Protein AF-A0A0G4M2R2-F1 (afdb_monomer)

Nearest PDB structures (foldseek):
  5xns-assembly1_A  TM=4.629E-01  e=1.651E+00  Pyrococcus furiosus DSM 3638
  5fwk-assembly1_E  TM=5.818E-01  e=8.790E+00  Homo sapiens
  5fwl-assembly1_E  TM=5.409E-01  e=7.729E+00  Homo sapiens
  5l8b-assembly4_a  TM=4.682E-01  e=9.997E+00  Rhodospirillum rubrum

Mean predicted aligned error: 16.85 Å

Radius of gyration: 28.21 Å; Cα contacts (8 Å, |Δi|>4): 26; chains: 1; bounding box: 44×43×87 Å

Secondary structure (DSSP, 8-state):
-HHHHHHHHHHHHHHHHHHHHHHHH-GGGHHHHHHHHHHHHHHHHHHHHHHHH-GGG---TTSGGGSSSTT------------------------PPP------

Sequence (104 aa):
MSKHLLASARKIRVRLQPAIARAKNNASDEENYRKLMFLDTTLANIIKRFEDEFPDTRVDESTEQTVADAASAKSDQLGTSLSSELDPEQIAIPSDPEDDLDLQ

Foldseek 3Di:
DVLVVLVVLVVVLVVLVVVLVVLVVDPVSVVVNVVSVVSNVVSVVVNVVVCVVPVVSDDDPVPVPPPVPVVPDDDDDDDDDPDDDDDDDDDDDPPDDDDDDDDD

pLDDT: mean 75.42, std 20.71, range [45.47, 98.25]

Organism: Verticillium longisporum (NCBI:txid100787)

Structure (mmCIF, N/CA/C/O backbone):
data_AF-A0A0G4M2R2-F1
#
_entry.id   AF-A0A0G4M2R2-F1
#
loop_
_atom_site.group_PDB
_atom_site.id
_atom_site.type_symbol
_atom_site.label_atom_id
_atom_site.label_alt_id
_atom_site.label_comp_id
_atom_site.label_asym_id
_atom_site.label_entity_id
_atom_site.label_seq_id
_atom_site.pdbx_PDB_ins_code
_atom_site.Cartn_x
_atom_site.Cartn_y
_atom_site.Cartn_z
_atom_site.occupancy
_atom_site.B_iso_or_equiv
_atom_site.auth_seq_id
_atom_site.auth_comp_id
_atom_site.auth_asym_id
_atom_site.auth_atom_id
_atom_site.pdbx_PDB_model_num
ATOM 1 N N . MET A 1 1 ? -15.720 6.115 11.458 1.00 57.56 1 MET A N 1
ATOM 2 C CA . MET A 1 1 ? -15.040 6.568 10.219 1.00 57.56 1 MET A CA 1
ATOM 3 C C . MET A 1 1 ? -13.640 5.977 10.046 1.00 57.56 1 MET A C 1
ATOM 5 O O . MET A 1 1 ? -13.324 5.556 8.943 1.00 57.56 1 MET A O 1
ATOM 9 N N . SER A 1 2 ? -12.826 5.869 11.100 1.00 68.06 2 SER A N 1
ATOM 10 C CA . SER A 1 2 ? -11.424 5.418 11.017 1.00 68.06 2 SER A CA 1
ATOM 11 C C . SER A 1 2 ? -11.203 3.988 10.479 1.00 68.06 2 SER A C 1
ATOM 13 O O . SER A 1 2 ? -10.280 3.770 9.700 1.00 68.06 2 SER A O 1
ATOM 15 N N . LYS A 1 3 ? -12.088 3.026 10.785 1.00 75.38 3 LYS A N 1
ATOM 16 C CA . LYS A 1 3 ? -12.003 1.641 10.265 1.00 75.38 3 LYS A CA 1
ATOM 17 C C . LYS A 1 3 ? -12.026 1.562 8.730 1.00 75.38 3 LYS A C 1
ATOM 19 O O . LYS A 1 3 ? -11.303 0.761 8.144 1.00 75.38 3 LYS A O 1
ATOM 24 N N . HIS A 1 4 ? -12.811 2.421 8.072 1.00 84.62 4 HIS A N 1
ATOM 25 C CA . HIS A 1 4 ? -12.858 2.487 6.607 1.00 84.62 4 HIS A CA 1
ATOM 26 C C . HIS A 1 4 ? -11.550 3.021 6.019 1.00 84.62 4 HIS A C 1
ATOM 28 O O . HIS A 1 4 ? -11.147 2.584 4.944 1.00 84.62 4 HIS A O 1
ATOM 34 N N . LEU A 1 5 ? -10.867 3.927 6.7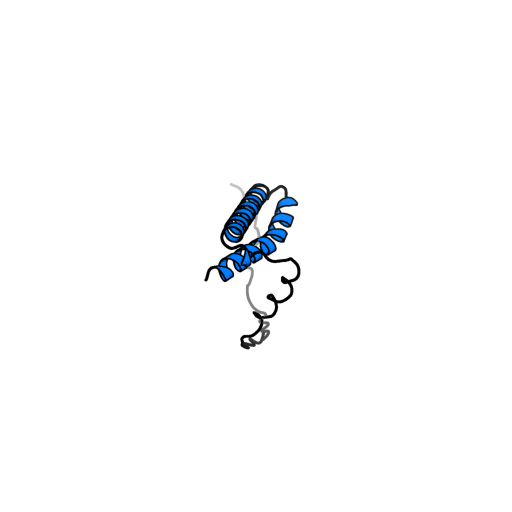27 1.00 89.25 5 LEU A N 1
ATOM 35 C CA . LEU A 1 5 ? -9.576 4.463 6.304 1.00 89.25 5 LEU A CA 1
ATOM 36 C C . LEU A 1 5 ? -8.488 3.386 6.364 1.00 89.25 5 LEU A C 1
ATOM 38 O O . LEU A 1 5 ? -7.764 3.207 5.388 1.00 89.25 5 LEU A O 1
ATOM 42 N N . LEU A 1 6 ? -8.432 2.615 7.456 1.00 92.50 6 LEU A N 1
ATOM 43 C CA . LEU A 1 6 ? -7.491 1.501 7.603 1.00 92.50 6 LEU A CA 1
ATOM 44 C C . LEU A 1 6 ? -7.727 0.413 6.542 1.00 92.50 6 LEU A C 1
ATOM 46 O O . LEU A 1 6 ? -6.790 -0.017 5.869 1.00 92.50 6 LEU A O 1
ATOM 50 N N . ALA A 1 7 ? -8.989 0.029 6.323 1.00 90.44 7 ALA A N 1
ATOM 51 C CA . ALA A 1 7 ? -9.358 -0.916 5.270 1.00 90.44 7 ALA A CA 1
ATOM 52 C C . ALA A 1 7 ? -8.993 -0.393 3.867 1.00 90.44 7 ALA A C 1
ATOM 54 O O . ALA A 1 7 ? -8.459 -1.133 3.040 1.00 90.44 7 ALA A O 1
ATOM 55 N N . SER A 1 8 ? -9.220 0.897 3.606 1.00 93.12 8 SER A N 1
ATOM 56 C CA . SER A 1 8 ? -8.845 1.529 2.337 1.00 93.12 8 SER A CA 1
ATOM 57 C C . SER A 1 8 ? -7.329 1.550 2.139 1.00 93.12 8 SER A C 1
ATOM 59 O O . SER A 1 8 ? -6.866 1.225 1.050 1.00 93.12 8 SER A O 1
ATOM 61 N N . ALA A 1 9 ? -6.547 1.859 3.179 1.00 94.50 9 ALA A N 1
ATOM 62 C CA . ALA A 1 9 ? -5.086 1.845 3.121 1.00 94.50 9 ALA A CA 1
ATOM 63 C C . ALA A 1 9 ? -4.545 0.447 2.784 1.00 94.50 9 ALA A C 1
ATOM 65 O O . ALA A 1 9 ? -3.725 0.309 1.873 1.00 94.50 9 ALA A O 1
ATOM 66 N N . ARG A 1 10 ? -5.064 -0.602 3.440 1.00 94.81 10 ARG A N 1
ATOM 67 C CA . ARG A 1 10 ? -4.728 -2.002 3.121 1.00 94.81 10 ARG A CA 1
ATOM 68 C C . ARG A 1 10 ? -5.084 -2.347 1.673 1.00 94.81 10 ARG A C 1
ATOM 70 O O . ARG A 1 10 ? -4.240 -2.850 0.934 1.00 94.81 10 ARG A O 1
ATOM 77 N N . LYS A 1 11 ? -6.286 -1.974 1.221 1.00 95.19 11 LYS A N 1
ATOM 78 C CA . LYS A 1 11 ? -6.726 -2.183 -0.169 1.00 95.19 11 LYS A CA 1
ATOM 79 C C . LYS A 1 11 ? -5.823 -1.477 -1.182 1.00 95.19 11 LYS A C 1
ATOM 81 O O . LYS A 1 11 ? -5.533 -2.045 -2.234 1.00 95.19 11 LYS A O 1
ATOM 86 N N . ILE A 1 12 ? -5.365 -0.258 -0.890 1.00 96.75 12 ILE A N 1
ATOM 87 C CA . ILE A 1 12 ? -4.426 0.461 -1.761 1.00 96.75 12 ILE A CA 1
ATOM 88 C C . ILE A 1 12 ? -3.106 -0.311 -1.864 1.00 96.75 12 ILE A C 1
ATOM 90 O O . ILE A 1 12 ? -2.643 -0.509 -2.983 1.00 96.75 12 ILE A O 1
ATOM 94 N N . ARG A 1 13 ? -2.544 -0.817 -0.754 1.00 96.50 13 ARG A N 1
ATOM 95 C CA . ARG A 1 13 ? -1.307 -1.625 -0.783 1.00 96.50 13 ARG A CA 1
ATOM 96 C C . ARG A 1 13 ? -1.441 -2.868 -1.660 1.00 96.50 13 ARG A C 1
ATOM 98 O O . ARG A 1 13 ? -0.582 -3.104 -2.505 1.00 96.50 13 ARG A O 1
ATOM 105 N N . VAL A 1 14 ? -2.548 -3.606 -1.535 1.00 96.06 14 VAL A N 1
ATOM 106 C CA . VAL A 1 14 ? -2.836 -4.773 -2.393 1.00 96.06 14 VAL A CA 1
ATOM 107 C C . VAL A 1 14 ? -2.872 -4.370 -3.870 1.00 96.06 14 VAL A C 1
ATOM 109 O O . VAL A 1 14 ? -2.262 -5.023 -4.714 1.00 96.06 14 VAL A O 1
ATOM 112 N N . ARG A 1 15 ? -3.526 -3.249 -4.196 1.00 96.56 15 ARG A N 1
ATOM 113 C CA . ARG A 1 15 ? -3.581 -2.727 -5.573 1.00 96.56 15 ARG A CA 1
ATOM 114 C C . ARG A 1 15 ? -2.242 -2.193 -6.081 1.00 96.56 15 ARG A C 1
ATOM 116 O O . ARG A 1 15 ? -2.057 -2.107 -7.294 1.00 96.56 15 ARG A O 1
ATOM 123 N N . LEU A 1 16 ? -1.325 -1.839 -5.185 1.00 97.12 16 LEU A N 1
ATOM 124 C CA . LEU A 1 16 ? -0.011 -1.311 -5.527 1.00 97.12 16 LEU A CA 1
ATOM 125 C C . LEU A 1 16 ? 0.934 -2.412 -6.021 1.00 97.12 16 LEU A C 1
ATOM 127 O O . LEU A 1 16 ? 1.714 -2.171 -6.940 1.00 97.12 16 LEU A O 1
ATOM 131 N N . GLN A 1 17 ? 0.816 -3.628 -5.479 1.00 96.50 17 GLN A N 1
ATOM 132 C CA . GLN A 1 17 ? 1.663 -4.778 -5.821 1.00 96.50 17 GLN A CA 1
ATOM 133 C C . GLN A 1 17 ? 1.797 -5.046 -7.333 1.00 96.50 17 GLN A C 1
ATOM 135 O O . GLN A 1 17 ? 2.928 -5.111 -7.817 1.00 96.50 17 GLN A O 1
ATOM 140 N N . PRO A 1 18 ? 0.714 -5.137 -8.135 1.00 96.44 18 PRO A N 1
ATOM 141 C CA . PRO A 1 18 ? 0.857 -5.354 -9.574 1.00 96.44 18 PRO A CA 1
ATOM 142 C C . PRO A 1 18 ? 1.509 -4.167 -10.298 1.00 96.44 18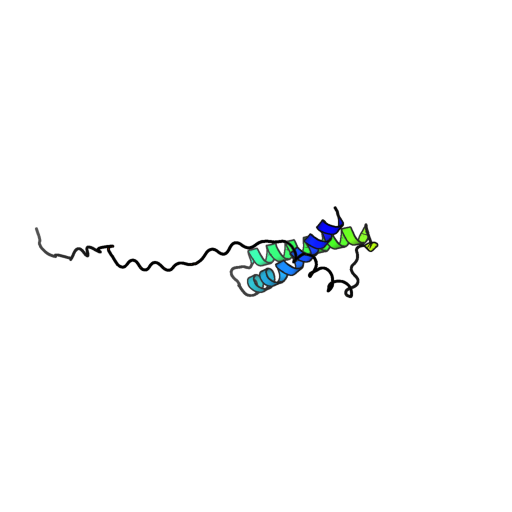 PRO A C 1
ATOM 144 O O . PRO A 1 18 ? 2.207 -4.370 -11.289 1.00 96.44 18 PRO A O 1
ATOM 147 N N . ALA A 1 19 ? 1.313 -2.930 -9.828 1.00 96.38 19 ALA A N 1
ATOM 148 C CA . ALA A 1 19 ? 1.969 -1.761 -10.413 1.00 96.38 19 ALA A CA 1
ATOM 149 C C . ALA A 1 19 ? 3.476 -1.758 -10.120 1.00 96.38 19 ALA A C 1
ATOM 151 O O . ALA A 1 19 ? 4.273 -1.524 -11.025 1.00 96.38 19 ALA A O 1
ATOM 152 N N . ILE A 1 20 ? 3.856 -2.095 -8.885 1.00 96.50 20 ILE A N 1
ATOM 153 C CA . ILE A 1 20 ? 5.249 -2.266 -8.460 1.00 96.50 20 ILE A CA 1
ATOM 154 C C . ILE A 1 20 ? 5.920 -3.368 -9.281 1.00 96.50 20 ILE A C 1
ATOM 156 O O . ILE A 1 20 ? 7.015 -3.160 -9.794 1.00 96.50 20 ILE A O 1
ATOM 160 N N . ALA A 1 21 ? 5.266 -4.522 -9.437 1.00 96.38 21 ALA A N 1
ATOM 161 C CA . ALA A 1 21 ? 5.806 -5.646 -10.196 1.00 96.38 21 ALA A CA 1
ATOM 162 C C . ALA A 1 21 ? 6.076 -5.277 -11.663 1.00 96.38 21 ALA A C 1
ATOM 164 O O . ALA A 1 21 ? 7.139 -5.604 -12.184 1.00 96.38 21 ALA A O 1
ATOM 165 N N . ARG A 1 22 ? 5.153 -4.546 -12.306 1.00 96.06 22 ARG A N 1
ATOM 166 C CA . ARG A 1 22 ? 5.349 -4.037 -13.672 1.00 96.06 22 ARG A CA 1
ATOM 167 C C . ARG A 1 22 ? 6.520 -3.057 -13.750 1.00 96.06 22 ARG A C 1
ATOM 169 O O . ARG A 1 22 ? 7.421 -3.271 -14.550 1.00 96.06 22 ARG A O 1
ATOM 176 N N . ALA A 1 23 ? 6.548 -2.044 -12.882 1.00 95.50 23 ALA A N 1
ATOM 177 C CA . ALA A 1 23 ? 7.604 -1.030 -12.891 1.00 95.50 23 ALA A CA 1
ATOM 178 C C . ALA A 1 23 ? 8.992 -1.616 -12.574 1.00 95.50 23 ALA A C 1
ATOM 180 O O . ALA A 1 23 ? 9.987 -1.178 -13.135 1.00 95.50 23 ALA A O 1
ATOM 181 N N . LYS A 1 24 ? 9.069 -2.651 -11.727 1.00 94.44 24 LYS A N 1
ATOM 182 C CA . LYS A 1 24 ? 10.325 -3.349 -11.408 1.00 94.44 24 LYS A CA 1
ATOM 183 C C . LYS A 1 24 ? 10.938 -4.051 -12.624 1.00 94.44 24 LYS A C 1
ATOM 185 O O . LYS A 1 24 ? 12.156 -4.145 -12.726 1.00 94.44 24 LYS A O 1
ATOM 190 N N . ASN A 1 25 ? 10.101 -4.569 -13.520 1.00 94.19 25 ASN A N 1
ATOM 191 C CA . ASN A 1 25 ? 10.542 -5.310 -14.700 1.00 94.19 25 ASN A CA 1
ATOM 192 C C . ASN A 1 25 ? 10.858 -4.404 -15.904 1.00 94.19 25 ASN A C 1
ATOM 194 O O . ASN A 1 25 ? 11.420 -4.887 -16.884 1.00 94.19 25 ASN A O 1
ATOM 198 N N . ASN A 1 26 ? 10.537 -3.111 -15.828 1.00 92.19 26 ASN A N 1
ATOM 199 C CA . ASN A 1 26 ? 10.775 -2.136 -16.887 1.00 92.19 26 ASN A CA 1
ATOM 200 C C . ASN A 1 26 ? 11.875 -1.154 -16.460 1.00 92.19 26 ASN A C 1
ATOM 202 O O . ASN A 1 26 ? 11.646 -0.292 -15.617 1.00 92.19 26 ASN A O 1
ATOM 206 N N . ALA A 1 27 ? 13.055 -1.212 -17.087 1.00 84.50 27 ALA A N 1
ATOM 207 C CA . ALA A 1 27 ? 14.163 -0.308 -16.746 1.00 84.50 27 ALA A CA 1
ATOM 208 C C . ALA A 1 27 ? 13.829 1.184 -16.970 1.00 84.50 27 ALA A C 1
ATOM 210 O O . ALA A 1 27 ? 14.371 2.048 -16.289 1.00 84.50 27 ALA A O 1
ATOM 211 N N . SER A 1 28 ? 12.902 1.490 -17.886 1.00 91.69 28 SER A N 1
ATOM 212 C CA . SER A 1 28 ? 12.442 2.861 -18.146 1.00 91.69 28 SER A CA 1
ATOM 213 C C . SER A 1 28 ? 11.502 3.418 -17.067 1.00 91.69 28 SER A C 1
ATOM 215 O O . SER A 1 28 ? 11.290 4.627 -17.026 1.00 91.69 28 SER A O 1
ATOM 217 N N . ASP A 1 29 ? 10.946 2.569 -16.198 1.00 93.69 29 ASP A N 1
ATOM 218 C CA . ASP A 1 29 ? 9.969 2.957 -15.171 1.00 93.69 29 ASP A CA 1
ATOM 219 C C . ASP A 1 29 ? 10.610 3.110 -13.781 1.00 93.69 29 ASP A C 1
ATOM 221 O O . ASP A 1 29 ? 9.913 3.099 -12.764 1.00 93.69 29 ASP A O 1
ATOM 225 N N . GLU A 1 30 ? 11.935 3.257 -13.700 1.00 94.88 30 GLU A N 1
ATOM 226 C CA . GLU A 1 30 ? 12.663 3.255 -12.427 1.00 94.88 30 GLU A CA 1
ATOM 227 C C . GLU A 1 30 ? 12.186 4.360 -11.466 1.00 94.88 30 GLU A C 1
ATOM 229 O O . GLU A 1 30 ? 11.989 4.123 -10.272 1.00 94.88 30 GLU A O 1
ATOM 234 N N . GLU A 1 31 ? 11.931 5.568 -11.976 1.00 96.19 31 GLU A N 1
ATOM 235 C CA . GLU A 1 31 ? 11.399 6.668 -11.164 1.00 96.19 31 GLU A CA 1
ATOM 236 C C . GLU A 1 31 ? 10.009 6.329 -10.606 1.00 96.19 31 GLU A C 1
ATOM 238 O O . GLU A 1 31 ? 9.711 6.581 -9.434 1.00 96.19 31 GLU A O 1
ATOM 243 N N . ASN A 1 32 ? 9.161 5.711 -11.430 1.00 96.31 32 ASN A N 1
ATOM 244 C CA . ASN A 1 32 ? 7.834 5.275 -11.021 1.00 96.31 32 ASN A CA 1
ATOM 245 C C . ASN A 1 32 ? 7.923 4.156 -9.973 1.00 96.31 32 ASN A C 1
ATOM 247 O O . ASN A 1 32 ? 7.221 4.199 -8.964 1.00 96.31 32 ASN A O 1
ATOM 251 N N . TYR A 1 33 ? 8.843 3.205 -10.145 1.00 97.50 33 TYR A N 1
ATOM 252 C CA . TYR A 1 33 ? 9.125 2.171 -9.153 1.00 97.50 33 TYR A CA 1
ATOM 253 C C . TYR A 1 33 ? 9.519 2.777 -7.798 1.00 97.50 33 TYR A C 1
ATOM 255 O O . TYR A 1 33 ? 8.944 2.404 -6.773 1.00 97.50 33 TYR A O 1
ATOM 263 N N . ARG A 1 34 ? 10.420 3.772 -7.779 1.00 97.62 34 ARG A N 1
ATOM 264 C CA . ARG A 1 34 ? 10.804 4.477 -6.542 1.00 97.62 34 ARG A CA 1
ATOM 265 C C . ARG A 1 34 ? 9.608 5.170 -5.878 1.00 97.62 34 ARG A C 1
ATOM 267 O O . ARG A 1 34 ? 9.440 5.048 -4.666 1.00 97.62 34 ARG A O 1
ATOM 274 N N . LYS A 1 35 ? 8.747 5.849 -6.650 1.00 97.94 35 LYS A N 1
ATOM 275 C CA . LYS A 1 35 ? 7.520 6.494 -6.134 1.00 97.94 35 LYS A CA 1
ATOM 276 C C . LYS A 1 35 ? 6.541 5.478 -5.538 1.00 97.94 35 LYS A C 1
ATOM 278 O O . LYS A 1 35 ? 5.998 5.707 -4.458 1.00 97.94 35 LYS A O 1
ATOM 283 N N . LEU A 1 36 ? 6.337 4.346 -6.210 1.00 97.88 36 LEU A N 1
ATOM 284 C CA . LEU A 1 36 ? 5.457 3.277 -5.737 1.00 97.88 36 LEU A CA 1
ATOM 285 C C . LEU A 1 36 ? 5.999 2.616 -4.461 1.00 97.88 36 LEU A C 1
ATOM 287 O O . LEU A 1 36 ? 5.236 2.370 -3.532 1.00 97.88 36 LEU A O 1
ATOM 291 N N . MET A 1 37 ? 7.311 2.383 -4.374 1.00 97.94 37 MET A N 1
ATOM 292 C CA . MET A 1 37 ? 7.951 1.860 -3.160 1.00 97.94 37 MET A CA 1
ATOM 293 C C . MET A 1 37 ? 7.862 2.828 -1.983 1.00 97.94 37 MET A C 1
ATOM 295 O O . MET A 1 37 ? 7.581 2.412 -0.855 1.00 97.94 37 MET A O 1
ATOM 299 N N . PHE A 1 38 ? 8.049 4.122 -2.246 1.00 98.12 38 PHE A N 1
ATOM 300 C CA . PHE A 1 38 ? 7.844 5.157 -1.241 1.00 9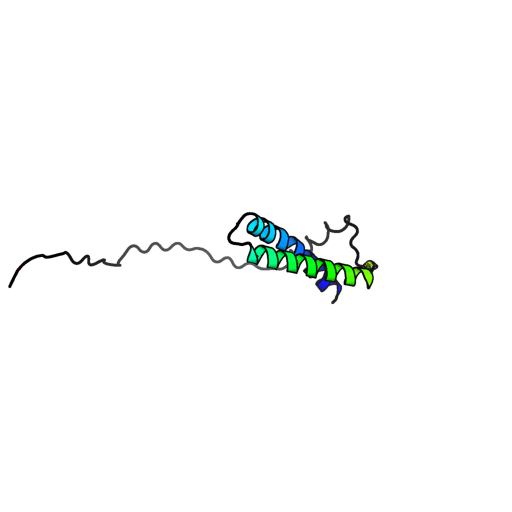8.12 38 PHE A CA 1
ATOM 301 C C . PHE A 1 38 ? 6.409 5.117 -0.706 1.00 98.12 38 PHE A C 1
ATOM 303 O O . PHE A 1 38 ? 6.215 5.047 0.506 1.00 98.12 38 PHE A O 1
ATOM 310 N N . LEU A 1 39 ? 5.411 5.059 -1.595 1.00 98.25 39 LEU A N 1
ATOM 311 C CA . LEU A 1 39 ? 4.007 4.981 -1.200 1.00 98.25 39 LEU A CA 1
ATOM 312 C C . LEU A 1 39 ? 3.686 3.714 -0.391 1.00 98.25 39 LEU A C 1
ATOM 314 O O . LEU A 1 39 ? 2.994 3.820 0.621 1.00 98.25 39 LEU A O 1
ATOM 318 N N . ASP A 1 40 ? 4.193 2.536 -0.783 1.00 97.69 40 ASP A N 1
ATOM 319 C CA . ASP A 1 40 ? 3.976 1.303 -0.004 1.00 97.69 40 ASP A CA 1
ATOM 320 C C . ASP A 1 40 ? 4.533 1.438 1.417 1.00 97.69 40 ASP A C 1
ATOM 322 O O . ASP A 1 40 ? 3.854 1.118 2.394 1.00 97.69 40 ASP A O 1
ATOM 326 N N . THR A 1 41 ? 5.738 1.998 1.530 1.00 98.00 41 THR A N 1
ATOM 327 C CA . THR A 1 41 ? 6.402 2.246 2.813 1.00 98.00 41 THR A CA 1
ATOM 328 C C . THR A 1 41 ? 5.611 3.243 3.661 1.00 98.00 41 THR A C 1
ATOM 330 O O . THR A 1 41 ? 5.413 3.031 4.860 1.00 98.00 41 THR A O 1
ATOM 333 N N . THR A 1 42 ? 5.109 4.327 3.061 1.00 97.81 42 THR A N 1
ATOM 334 C CA . THR A 1 42 ? 4.257 5.302 3.755 1.00 97.81 42 THR A CA 1
ATOM 335 C C . THR A 1 42 ? 2.979 4.646 4.274 1.00 97.81 42 THR A C 1
ATOM 337 O O . THR A 1 42 ? 2.643 4.822 5.444 1.00 97.81 42 THR A O 1
ATOM 340 N N . LEU A 1 43 ? 2.288 3.855 3.450 1.00 97.19 43 LEU A N 1
ATOM 341 C CA . LEU A 1 43 ? 1.062 3.161 3.852 1.00 97.19 43 LEU A CA 1
ATOM 342 C C . LEU A 1 43 ? 1.324 2.142 4.963 1.00 97.19 43 LEU A C 1
ATOM 344 O O . LEU A 1 43 ? 0.547 2.083 5.912 1.00 97.19 43 LEU A O 1
ATOM 348 N N . ALA A 1 44 ? 2.422 1.385 4.888 1.00 96.56 44 ALA A N 1
ATOM 349 C CA . ALA A 1 44 ? 2.823 0.451 5.939 1.00 96.56 44 ALA A CA 1
ATOM 350 C C . ALA A 1 44 ? 3.038 1.164 7.283 1.00 96.56 44 ALA A C 1
ATOM 352 O O . ALA A 1 44 ? 2.537 0.710 8.310 1.00 96.56 44 ALA A O 1
ATOM 353 N N . ASN A 1 45 ? 3.716 2.316 7.276 1.00 97.12 45 ASN A N 1
ATOM 354 C CA . ASN A 1 45 ? 3.921 3.117 8.482 1.00 97.12 45 ASN A CA 1
ATOM 355 C C . ASN A 1 45 ? 2.613 3.700 9.029 1.00 97.12 45 ASN A C 1
ATOM 357 O O . ASN A 1 45 ? 2.411 3.694 10.241 1.00 97.12 45 ASN A O 1
ATOM 361 N N . ILE A 1 46 ? 1.719 4.187 8.162 1.00 94.88 46 ILE A N 1
ATOM 362 C CA . ILE A 1 46 ? 0.402 4.693 8.579 1.00 94.88 46 ILE A CA 1
ATOM 363 C C . ILE A 1 46 ? -0.414 3.573 9.229 1.00 94.88 46 ILE A C 1
ATOM 365 O O . ILE A 1 46 ? -0.953 3.777 10.313 1.00 94.88 46 ILE A O 1
ATOM 369 N N . ILE A 1 47 ? -0.468 2.394 8.602 1.00 94.81 47 ILE A N 1
ATOM 370 C CA . ILE A 1 47 ? -1.162 1.216 9.140 1.00 94.81 47 ILE A CA 1
ATOM 371 C C . ILE A 1 47 ? -0.581 0.842 10.502 1.00 94.81 47 ILE A C 1
ATOM 373 O O . ILE A 1 47 ? -1.334 0.737 11.462 1.00 94.81 47 ILE A O 1
ATOM 377 N N . LYS A 1 48 ? 0.748 0.729 10.610 1.00 94.38 48 LYS A N 1
ATOM 378 C CA . LYS A 1 48 ? 1.415 0.368 11.863 1.00 94.38 48 LYS A CA 1
ATOM 379 C C . LYS A 1 48 ? 1.101 1.354 12.988 1.00 94.38 48 LYS A C 1
ATOM 381 O O . LYS A 1 48 ? 0.701 0.935 14.064 1.00 94.38 48 LYS A O 1
ATOM 386 N N . ARG A 1 49 ? 1.234 2.664 12.744 1.00 95.00 49 ARG A N 1
ATOM 387 C CA . ARG A 1 49 ? 0.919 3.685 13.761 1.00 95.00 49 ARG A CA 1
ATOM 388 C C . ARG A 1 49 ? -0.545 3.620 14.187 1.00 95.00 49 ARG A C 1
ATOM 390 O O . ARG A 1 49 ? -0.835 3.790 15.363 1.00 95.00 49 ARG A O 1
ATOM 397 N N . PHE A 1 50 ? -1.442 3.344 13.241 1.00 93.88 50 PHE A N 1
ATOM 398 C CA . PHE A 1 50 ? -2.857 3.164 13.534 1.00 93.88 50 PHE A CA 1
ATOM 399 C C . PHE A 1 50 ? -3.104 1.921 14.403 1.00 93.88 50 PHE A C 1
ATOM 401 O O . PHE A 1 50 ? -3.851 1.983 15.370 1.00 93.88 50 PHE A O 1
ATOM 408 N N . GLU A 1 51 ? -2.458 0.802 14.087 1.00 92.50 51 GLU A N 1
ATOM 409 C CA . GLU A 1 51 ? -2.556 -0.454 14.839 1.00 92.50 51 GLU A CA 1
ATOM 410 C C . GLU A 1 51 ? -1.867 -0.402 16.210 1.00 92.50 51 GLU A C 1
ATOM 412 O O . GLU A 1 51 ? -2.224 -1.173 17.098 1.00 92.50 51 GLU A O 1
ATOM 417 N N . ASP A 1 52 ? -0.883 0.477 16.393 1.00 92.69 52 ASP A N 1
ATOM 418 C CA . ASP A 1 52 ? -0.245 0.732 17.688 1.00 92.69 52 ASP A CA 1
ATOM 419 C C . ASP A 1 52 ? -1.143 1.580 18.606 1.00 92.69 52 ASP A C 1
ATOM 421 O O . ASP A 1 52 ? -1.161 1.358 19.814 1.00 92.69 52 ASP A O 1
ATOM 425 N 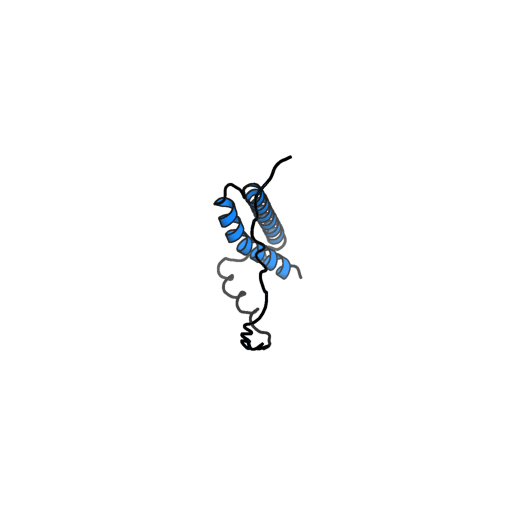N . GLU A 1 53 ? -1.915 2.517 18.043 1.00 93.12 53 GLU A N 1
ATOM 426 C CA . GLU A 1 53 ? -2.898 3.324 18.782 1.00 93.12 53 GLU A CA 1
ATOM 427 C C . GLU A 1 53 ? -4.209 2.557 19.041 1.00 93.12 53 GLU A C 1
ATOM 429 O O . GLU A 1 53 ? -4.821 2.699 20.099 1.00 93.12 53 GLU A O 1
ATOM 434 N N . PHE A 1 54 ? -4.621 1.705 18.096 1.00 90.31 54 PHE A N 1
ATOM 435 C CA . PHE A 1 54 ? -5.852 0.914 18.146 1.00 90.31 54 PHE A CA 1
ATOM 436 C C . PHE A 1 54 ? -5.556 -0.581 17.920 1.00 90.31 54 PHE A C 1
ATOM 438 O O . PHE A 1 54 ? -5.804 -1.100 16.822 1.00 90.31 54 PHE A O 1
ATOM 445 N N . PRO A 1 55 ? -5.057 -1.304 18.942 1.00 89.44 55 PRO A N 1
ATOM 446 C CA . PRO A 1 55 ? -4.642 -2.703 18.810 1.00 89.44 55 PRO A CA 1
ATOM 447 C C . PRO A 1 55 ? -5.775 -3.642 18.374 1.00 89.44 55 PRO A C 1
ATOM 449 O O . PRO A 1 55 ? -5.515 -4.579 17.624 1.00 89.44 55 PRO A O 1
ATOM 452 N N . ASP A 1 56 ? -7.029 -3.336 18.724 1.00 86.31 56 ASP A N 1
ATOM 453 C CA . ASP A 1 56 ? -8.229 -4.092 18.316 1.00 86.31 56 ASP A CA 1
ATOM 454 C C . ASP A 1 56 ? -8.450 -4.132 16.790 1.00 86.31 56 ASP A C 1
ATOM 456 O O . ASP A 1 56 ? -9.300 -4.866 16.288 1.00 86.31 56 ASP A O 1
ATOM 460 N N . THR A 1 57 ? -7.730 -3.299 16.031 1.00 87.19 57 THR A N 1
ATOM 461 C CA . THR A 1 57 ? -7.845 -3.216 14.567 1.00 87.19 57 THR A CA 1
ATOM 462 C C . THR A 1 57 ? -6.789 -4.019 13.811 1.00 87.19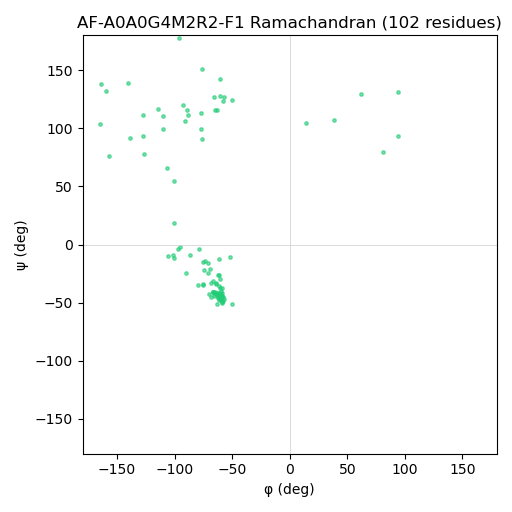 57 THR A C 1
ATOM 464 O O . THR A 1 57 ? -6.857 -4.087 12.573 1.00 87.19 57 THR A O 1
ATOM 467 N N . ARG A 1 58 ? -5.836 -4.630 14.529 1.00 86.88 58 ARG A N 1
ATOM 468 C CA . ARG A 1 58 ? -4.890 -5.599 13.965 1.00 86.88 58 ARG A CA 1
ATOM 469 C C . ARG A 1 58 ? -5.690 -6.777 13.419 1.00 86.88 58 ARG A C 1
ATOM 471 O O . ARG A 1 58 ? -6.577 -7.297 14.087 1.00 86.88 58 ARG A O 1
ATOM 478 N N . VAL A 1 59 ? -5.439 -7.135 12.165 1.00 75.06 59 VAL A N 1
ATOM 479 C CA . VAL A 1 59 ? -6.121 -8.273 11.541 1.00 75.06 59 VAL A CA 1
ATOM 480 C C . VAL A 1 59 ? -5.277 -9.498 11.832 1.00 75.06 59 VAL A C 1
ATOM 482 O O . VAL A 1 59 ? -4.151 -9.582 11.351 1.00 75.06 59 VAL A O 1
ATOM 485 N N . ASP A 1 60 ? -5.815 -10.444 12.593 1.00 62.34 60 ASP A N 1
ATOM 486 C CA . ASP A 1 60 ? -5.310 -11.809 12.537 1.00 62.34 60 ASP A CA 1
ATOM 487 C C . ASP A 1 60 ? -5.626 -12.340 11.136 1.00 62.34 60 ASP A C 1
ATOM 489 O O . ASP A 1 60 ? -6.778 -12.266 10.686 1.00 62.34 60 ASP A O 1
ATOM 493 N N . GLU A 1 61 ? -4.616 -12.860 10.436 1.00 55.44 61 GLU A N 1
ATOM 494 C CA . GLU A 1 61 ? -4.663 -13.277 9.020 1.00 55.44 61 GLU A CA 1
ATOM 495 C C . GLU A 1 61 ? -5.824 -14.241 8.675 1.00 55.44 61 GLU A C 1
ATOM 497 O O . GLU A 1 61 ? -6.139 -14.456 7.510 1.00 55.44 61 GLU A O 1
ATOM 502 N N . SER A 1 62 ? -6.528 -14.775 9.678 1.00 47.75 62 SER A N 1
ATOM 503 C CA . SER A 1 62 ? -7.710 -15.634 9.535 1.00 47.75 62 SER A CA 1
ATOM 504 C C . SER A 1 62 ? -9.00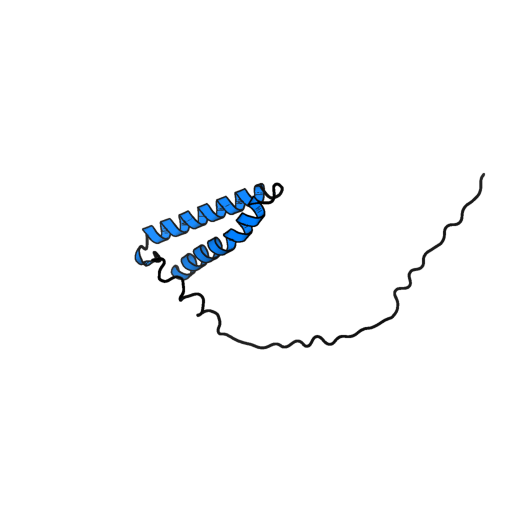8 -14.919 9.110 1.00 47.75 62 SER A C 1
ATOM 506 O O . SER A 1 62 ? -9.957 -15.595 8.719 1.00 47.75 62 SER A O 1
ATOM 508 N N . THR A 1 63 ? -9.096 -13.582 9.163 1.00 53.84 63 THR A N 1
ATOM 509 C CA . THR A 1 63 ? -10.383 -12.859 8.965 1.00 53.84 63 THR A CA 1
ATOM 510 C C . THR A 1 63 ? -10.524 -12.151 7.607 1.00 53.84 63 THR A C 1
ATOM 512 O O . THR A 1 63 ? -11.620 -11.705 7.252 1.00 53.84 63 THR A O 1
ATOM 515 N N . GLU A 1 64 ? -9.447 -12.063 6.818 1.00 54.72 64 GLU A N 1
ATOM 516 C CA . GLU A 1 64 ? -9.391 -11.313 5.546 1.00 54.72 64 GLU A CA 1
ATOM 517 C C . GLU A 1 64 ? -10.383 -11.855 4.487 1.00 54.72 64 GLU A C 1
ATOM 519 O O . GLU A 1 64 ? -10.898 -11.098 3.665 1.00 54.72 64 GLU A O 1
ATOM 524 N N . GLN A 1 65 ? -10.755 -13.140 4.550 1.00 50.50 65 GLN A N 1
ATOM 525 C CA . GLN A 1 65 ? -11.618 -13.776 3.544 1.00 50.50 65 GLN A CA 1
ATOM 526 C C . GLN A 1 65 ? -13.095 -13.324 3.559 1.00 50.50 65 GLN A C 1
ATOM 528 O O . GLN A 1 65 ? -13.812 -13.589 2.598 1.00 50.50 65 GLN A O 1
ATOM 533 N N . THR A 1 66 ? -13.587 -12.672 4.620 1.00 48.47 66 THR A N 1
ATOM 534 C CA . THR A 1 66 ? -15.046 -12.491 4.823 1.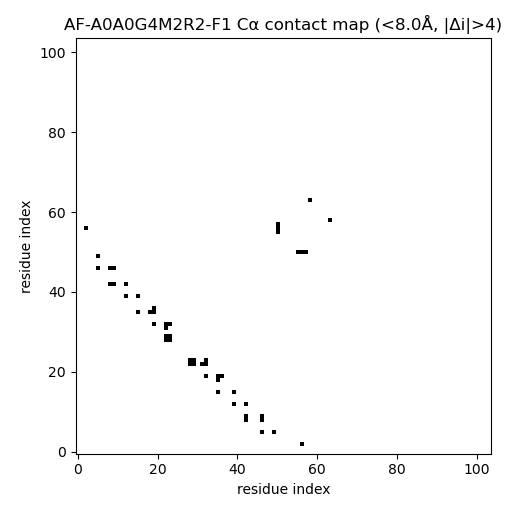00 48.47 66 THR A CA 1
ATOM 535 C C . THR A 1 66 ? -15.597 -11.117 4.437 1.00 48.47 66 THR A C 1
ATOM 537 O O . THR A 1 66 ? -16.810 -10.950 4.341 1.00 48.47 66 THR A O 1
ATOM 540 N N . VAL A 1 67 ? -14.744 -10.120 4.177 1.00 51.62 67 VAL A N 1
ATOM 541 C CA . VAL A 1 67 ? -15.188 -8.728 3.932 1.00 51.62 67 VAL A CA 1
ATOM 542 C C . VAL A 1 67 ? -15.203 -8.321 2.456 1.00 51.62 67 VAL A C 1
ATOM 544 O O . VAL A 1 67 ? -15.736 -7.261 2.128 1.00 51.62 67 VAL A O 1
ATOM 547 N N . ALA A 1 68 ? -14.657 -9.143 1.556 1.00 51.78 68 ALA A N 1
ATOM 548 C CA . ALA A 1 68 ? -14.662 -8.859 0.119 1.00 51.78 68 ALA A CA 1
ATOM 549 C C . ALA A 1 68 ? -16.039 -9.074 -0.5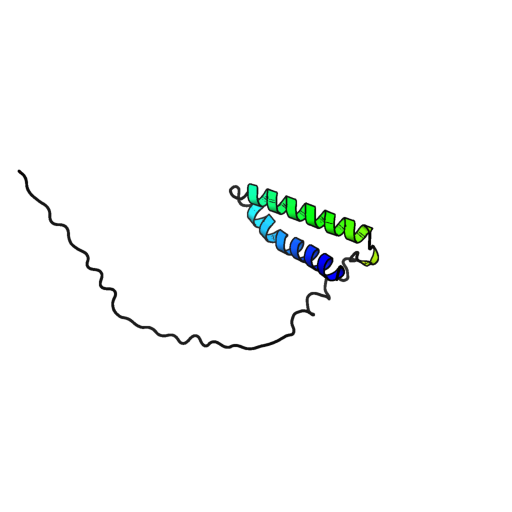45 1.00 51.78 68 ALA A C 1
ATOM 551 O O . ALA A 1 68 ? -16.303 -8.465 -1.579 1.00 51.78 68 ALA A O 1
ATOM 552 N N . ASP A 1 69 ? -16.924 -9.875 0.059 1.00 45.47 69 ASP A N 1
ATOM 553 C CA . ASP A 1 69 ? -18.197 -10.285 -0.555 1.00 45.47 69 ASP A CA 1
ATOM 554 C C . ASP A 1 69 ? -19.376 -9.336 -0.243 1.00 45.47 69 ASP A C 1
ATOM 556 O O . ASP A 1 69 ? -20.305 -9.184 -1.032 1.00 45.47 69 ASP A O 1
ATOM 560 N N . ALA A 1 70 ? -19.318 -8.584 0.861 1.00 47.72 70 ALA A N 1
ATOM 561 C CA . ALA A 1 70 ? -20.440 -7.742 1.299 1.00 47.72 70 ALA A CA 1
ATOM 562 C C . ALA A 1 70 ? -20.593 -6.400 0.544 1.00 47.72 70 ALA A C 1
ATOM 564 O O . ALA A 1 70 ? -21.543 -5.660 0.795 1.00 47.72 70 ALA A O 1
ATOM 565 N N . ALA A 1 71 ? -19.682 -6.059 -0.375 1.00 49.53 71 ALA A N 1
ATOM 566 C CA . ALA A 1 71 ? -19.783 -4.848 -1.202 1.00 49.53 71 ALA A CA 1
ATOM 567 C C . ALA A 1 71 ? -20.423 -5.099 -2.584 1.00 49.53 71 ALA A C 1
ATOM 569 O O . ALA A 1 71 ? -20.616 -4.149 -3.343 1.00 49.53 71 ALA A O 1
ATOM 570 N N . SER A 1 72 ? -20.766 -6.349 -2.912 1.00 49.19 72 SER A N 1
ATOM 571 C CA . SER A 1 72 ? -21.326 -6.745 -4.208 1.00 49.19 72 SER A CA 1
ATOM 572 C C . SER A 1 72 ? -22.850 -6.923 -4.152 1.00 49.19 72 SER A C 1
ATOM 574 O O . SER A 1 72 ? -23.365 -7.983 -4.484 1.00 49.19 72 SER A O 1
ATOM 576 N N . ALA A 1 73 ? -23.603 -5.911 -3.705 1.00 52.69 73 ALA A N 1
ATOM 577 C CA . ALA A 1 73 ? -25.072 -5.949 -3.769 1.00 52.69 73 ALA A CA 1
ATOM 578 C C . ALA A 1 73 ? -25.716 -4.548 -3.739 1.00 52.69 73 ALA A C 1
ATOM 580 O O . ALA A 1 73 ? -26.265 -4.114 -2.727 1.00 52.69 73 ALA A O 1
ATOM 581 N N . LYS A 1 74 ? -25.656 -3.836 -4.869 1.00 50.22 74 LYS A N 1
ATOM 582 C CA . LYS A 1 74 ? -26.675 -2.860 -5.314 1.00 50.22 74 LYS A CA 1
ATOM 583 C C . LYS A 1 74 ? -26.421 -2.564 -6.800 1.00 50.22 74 LYS A C 1
ATOM 585 O O . LYS A 1 74 ? -25.358 -2.051 -7.120 1.00 50.22 74 LYS A O 1
ATOM 590 N N . SER A 1 75 ? -27.236 -3.139 -7.696 1.00 47.94 75 SER A N 1
ATOM 591 C CA . SER A 1 75 ? -28.284 -2.437 -8.481 1.00 47.94 75 SER A CA 1
ATOM 592 C C . SER A 1 75 ? -27.724 -1.346 -9.410 1.00 47.94 75 SER A C 1
ATOM 594 O O . SER A 1 75 ? -27.000 -0.483 -8.943 1.00 47.94 75 SER A O 1
ATOM 596 N N . ASP A 1 76 ? -28.023 -1.240 -10.704 1.00 45.75 76 ASP A N 1
ATOM 597 C CA . ASP A 1 76 ? -29.061 -1.841 -11.540 1.00 45.75 76 ASP A CA 1
ATOM 598 C C . ASP A 1 76 ? -28.670 -1.661 -13.024 1.00 45.75 76 ASP A C 1
ATOM 600 O O . ASP A 1 76 ? -28.163 -0.620 -13.434 1.00 45.75 76 ASP A O 1
ATOM 604 N N . GLN A 1 77 ? -28.892 -2.721 -13.797 1.00 61.62 77 GLN A N 1
ATOM 605 C CA . GLN A 1 77 ? -29.401 -2.764 -15.170 1.00 61.62 77 GLN A CA 1
ATOM 606 C C . GLN A 1 77 ? -29.433 -1.454 -15.991 1.00 61.62 77 GLN A C 1
ATOM 608 O O . GLN A 1 77 ? -30.382 -0.686 -15.899 1.00 61.62 77 GLN A O 1
ATOM 613 N N . LEU A 1 78 ? -28.497 -1.299 -16.934 1.00 51.47 78 LEU A N 1
ATOM 614 C CA . LEU A 1 78 ? -28.743 -0.573 -18.186 1.00 51.47 78 LEU A CA 1
ATOM 615 C C . LEU A 1 78 ? -28.085 -1.334 -19.339 1.00 51.47 78 LEU A C 1
ATOM 617 O O . LEU A 1 78 ? -26.906 -1.165 -19.651 1.00 51.47 78 LEU A O 1
ATOM 621 N N . GLY A 1 79 ? -28.878 -2.213 -19.954 1.00 57.66 79 GLY A N 1
ATOM 622 C CA . GLY A 1 79 ? -28.578 -2.747 -21.271 1.00 57.66 79 GLY A CA 1
ATOM 623 C C . GLY A 1 79 ? -28.584 -1.598 -22.269 1.00 57.66 79 GLY A C 1
ATOM 624 O O . GLY A 1 79 ? -29.615 -0.969 -22.482 1.00 57.66 79 GLY A O 1
ATOM 625 N N . THR A 1 80 ? -27.432 -1.318 -22.865 1.00 52.31 80 THR A N 1
ATOM 626 C CA . THR A 1 80 ? -27.372 -0.518 -24.086 1.00 52.31 80 THR A CA 1
ATOM 627 C C . THR A 1 80 ? -26.966 -1.474 -25.189 1.00 52.31 80 THR A C 1
ATOM 629 O O . THR A 1 80 ? -25.814 -1.894 -25.28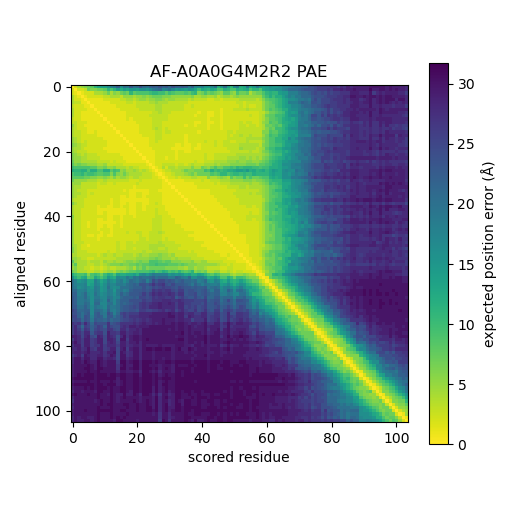1 1.00 52.31 80 THR A O 1
ATOM 632 N N . SER A 1 81 ? -27.972 -1.909 -25.942 1.00 56.75 81 SER A N 1
ATOM 633 C CA . SER A 1 81 ? -27.830 -2.716 -27.144 1.00 56.75 81 SER A CA 1
ATOM 634 C C . SER A 1 81 ? -26.805 -2.088 -28.083 1.00 56.75 81 SER A C 1
ATOM 636 O O . SER A 1 81 ? -26.938 -0.932 -28.479 1.00 56.75 81 SER A O 1
ATOM 638 N N . LEU A 1 82 ? -25.796 -2.869 -28.455 1.00 49.84 82 LEU A N 1
ATOM 639 C CA . LEU A 1 82 ? -24.941 -2.579 -29.596 1.00 49.84 82 LEU A CA 1
ATOM 640 C C . LEU A 1 82 ? -25.739 -2.944 -30.853 1.00 49.84 82 LEU A C 1
ATOM 642 O O . LEU A 1 82 ? -25.722 -4.094 -31.286 1.00 49.84 82 LEU A O 1
ATOM 646 N N . SER A 1 83 ? -26.483 -1.986 -31.405 1.00 53.81 83 SER A N 1
ATOM 647 C CA . SER A 1 83 ? -26.944 -2.095 -32.788 1.00 53.81 83 SER A CA 1
ATOM 648 C C . SER A 1 83 ? -25.770 -1.760 -33.697 1.00 53.81 83 SER A C 1
ATOM 650 O O . SER A 1 83 ? -25.266 -0.639 -33.694 1.00 53.81 83 SER A O 1
ATOM 652 N N . SER A 1 84 ? -25.313 -2.767 -34.437 1.00 52.59 84 SER A N 1
ATOM 653 C CA . SER A 1 84 ? -24.473 -2.598 -35.616 1.00 52.59 84 SER A CA 1
ATOM 654 C C . SER A 1 84 ? -25.181 -1.700 -36.624 1.00 52.59 84 SER A C 1
ATOM 656 O O . SER A 1 84 ? -26.290 -2.023 -37.042 1.00 52.59 84 SER A O 1
ATOM 658 N N . GLU A 1 85 ? -24.514 -0.645 -37.077 1.00 52.66 85 GLU A N 1
ATOM 659 C CA . GLU A 1 85 ? -24.840 -0.010 -38.348 1.00 52.66 85 GLU A CA 1
ATOM 660 C C . GLU A 1 85 ? -23.547 0.080 -39.162 1.00 52.66 85 GLU A C 1
ATOM 662 O O . GLU A 1 85 ? -22.562 0.703 -38.768 1.00 52.66 85 GLU A O 1
ATOM 667 N N . LEU A 1 86 ? -23.531 -0.702 -40.237 1.00 52.62 86 LEU A N 1
ATOM 668 C CA . LEU A 1 86 ? -22.520 -0.702 -41.278 1.00 52.62 86 LEU A CA 1
ATOM 669 C C . LEU A 1 86 ? -23.009 0.347 -42.283 1.00 52.62 86 LEU A C 1
ATOM 671 O O . LEU A 1 86 ? -24.029 0.098 -42.921 1.00 52.62 86 LEU A O 1
ATOM 675 N N . ASP A 1 87 ? -22.326 1.481 -42.420 1.00 46.62 87 ASP A N 1
ATOM 676 C CA . ASP A 1 87 ? -22.573 2.407 -43.532 1.00 46.62 87 ASP A CA 1
ATOM 677 C C . ASP A 1 87 ? -21.328 2.467 -44.434 1.00 46.62 87 ASP A C 1
ATOM 679 O O . ASP A 1 87 ? -20.243 2.812 -43.951 1.00 46.62 87 ASP A O 1
ATOM 683 N N . PRO A 1 88 ? -21.430 2.043 -45.708 1.00 56.59 88 PRO A N 1
ATOM 684 C CA . PRO A 1 88 ? -20.292 1.877 -46.587 1.00 56.59 88 PRO A CA 1
ATOM 685 C C . PRO A 1 88 ? -20.246 2.980 -47.642 1.00 56.59 88 PRO A C 1
ATOM 687 O O . PRO A 1 88 ? -20.386 2.655 -48.809 1.00 56.59 88 PRO A O 1
ATOM 690 N N . GLU A 1 89 ? -20.035 4.259 -47.322 1.00 50.94 89 GLU A N 1
ATOM 691 C CA . GLU A 1 89 ? -19.816 5.221 -48.409 1.00 50.94 89 GLU A CA 1
ATOM 692 C C . GLU A 1 89 ? -19.115 6.533 -47.994 1.00 50.94 89 GLU A C 1
ATOM 694 O O . GLU A 1 89 ? -19.501 7.224 -47.062 1.00 50.94 89 GLU A O 1
ATOM 699 N N . GLN A 1 90 ? -18.098 6.896 -48.785 1.00 56.44 90 GLN A N 1
ATOM 700 C CA . GLN A 1 90 ? -17.592 8.260 -49.011 1.00 56.44 90 GLN A CA 1
ATOM 701 C C . GLN A 1 90 ? -16.634 8.898 -47.992 1.00 56.44 90 GLN A C 1
ATOM 703 O O . GLN A 1 90 ? -16.962 9.865 -47.312 1.00 56.44 90 GLN A O 1
ATOM 708 N N . ILE A 1 91 ? -15.354 8.522 -48.074 1.00 50.09 91 ILE A N 1
ATOM 709 C CA . ILE A 1 91 ? -14.287 9.537 -48.048 1.00 50.09 91 ILE A CA 1
ATOM 710 C C . ILE A 1 91 ? -13.404 9.298 -49.270 1.00 50.09 91 ILE A C 1
ATOM 712 O O . ILE A 1 91 ? -12.507 8.457 -49.277 1.00 50.09 91 ILE A O 1
ATOM 716 N N . ALA A 1 92 ? -13.743 10.012 -50.342 1.00 49.78 92 ALA A N 1
ATOM 717 C CA . ALA A 1 92 ? -12.957 10.091 -51.558 1.00 49.78 92 ALA A CA 1
ATOM 718 C C . ALA A 1 92 ? -11.551 10.606 -51.224 1.00 49.78 92 ALA A C 1
ATOM 720 O O . ALA A 1 92 ? -11.386 11.683 -50.654 1.00 49.78 92 ALA A O 1
ATOM 721 N N . ILE A 1 93 ? -10.548 9.816 -51.591 1.00 60.41 93 ILE A N 1
ATOM 722 C CA . ILE A 1 93 ? -9.143 10.200 -51.596 1.00 60.41 93 ILE A CA 1
ATOM 723 C C . ILE A 1 93 ? -8.875 10.767 -52.996 1.00 60.41 93 ILE A C 1
ATOM 725 O O . ILE A 1 93 ? -8.819 9.978 -53.941 1.00 60.41 93 ILE A O 1
ATOM 729 N N . PRO A 1 94 ? -8.718 12.084 -53.202 1.00 53.34 94 PRO A N 1
ATOM 730 C CA . PRO A 1 94 ? -8.013 12.546 -54.382 1.00 53.34 94 PRO A CA 1
ATOM 731 C C . PRO A 1 94 ? -6.511 12.363 -54.134 1.00 53.34 94 PRO A C 1
ATOM 733 O O . PRO A 1 94 ? -5.874 13.152 -53.440 1.00 53.34 94 PRO A O 1
ATOM 736 N N . SER A 1 95 ? -5.963 11.272 -54.673 1.00 52.84 95 SER A N 1
ATOM 737 C CA . SER A 1 95 ? -4.554 11.211 -55.063 1.00 52.84 95 SER A CA 1
ATOM 738 C C . SER A 1 95 ? -4.351 12.206 -56.201 1.00 52.84 95 SER A C 1
ATOM 740 O O . SER A 1 95 ? -4.948 12.025 -57.260 1.00 52.84 95 SER A O 1
ATOM 742 N N . ASP A 1 96 ? -3.544 13.241 -55.984 1.00 54.00 96 ASP A N 1
ATOM 743 C CA . ASP A 1 96 ? -3.092 14.123 -57.061 1.00 54.00 96 ASP A CA 1
ATOM 744 C C . ASP A 1 96 ? -1.746 13.594 -57.597 1.00 54.00 96 ASP A C 1
ATOM 746 O O . ASP A 1 96 ? -0.823 13.402 -56.796 1.00 54.00 96 ASP A O 1
ATOM 750 N N . PRO A 1 97 ? -1.657 13.238 -58.893 1.00 60.50 97 PRO A N 1
ATOM 751 C CA . PRO A 1 97 ? -0.473 12.653 -59.510 1.00 60.50 97 PRO A CA 1
ATOM 752 C C . PRO A 1 97 ? 0.628 13.684 -59.784 1.00 60.50 97 PRO A C 1
ATOM 754 O O . PRO A 1 97 ? 0.372 14.856 -60.039 1.00 60.50 97 PRO A O 1
ATOM 757 N N . GLU A 1 98 ? 1.865 13.197 -59.763 1.00 58.28 98 GLU A N 1
ATOM 758 C CA . GLU A 1 98 ? 3.056 13.925 -60.192 1.00 58.28 98 GLU A CA 1
ATOM 759 C C . GLU A 1 98 ? 2.959 14.330 -61.668 1.00 58.28 98 GLU A C 1
ATOM 761 O O . GLU A 1 98 ? 2.511 13.530 -62.490 1.00 58.28 98 GLU A O 1
ATOM 766 N N . ASP A 1 99 ? 3.454 15.521 -62.013 1.00 55.53 99 ASP A N 1
ATOM 767 C CA . ASP A 1 99 ? 3.981 15.764 -63.353 1.00 55.53 99 ASP A CA 1
ATOM 768 C C . ASP A 1 99 ? 5.241 16.634 -63.278 1.00 55.53 99 ASP A C 1
ATOM 770 O O . ASP A 1 99 ? 5.381 17.542 -62.454 1.00 55.53 99 ASP A O 1
ATOM 774 N N . ASP A 1 100 ? 6.180 16.224 -64.107 1.00 59.06 100 ASP A N 1
ATOM 775 C CA . ASP A 1 100 ? 7.601 16.520 -64.138 1.00 59.06 100 ASP A CA 1
ATOM 776 C C . ASP A 1 100 ? 7.834 17.685 -65.137 1.00 59.06 100 ASP A C 1
ATOM 778 O O . ASP A 1 100 ? 6.918 18.114 -65.837 1.00 59.06 100 ASP A O 1
ATOM 782 N N . LEU A 1 101 ? 9.087 18.126 -65.270 1.00 51.34 101 LEU A N 1
ATOM 783 C CA . LEU A 1 101 ? 9.654 18.836 -66.431 1.00 51.34 101 LEU A CA 1
ATOM 784 C C . LEU A 1 101 ? 9.709 20.384 -66.513 1.00 51.34 101 LEU A C 1
ATOM 786 O O . LEU A 1 101 ? 8.737 21.130 -66.436 1.00 51.34 101 LEU A O 1
ATOM 790 N N . ASP A 1 102 ? 10.942 20.771 -66.871 1.00 46.72 102 ASP A N 1
ATOM 791 C CA . ASP A 1 102 ? 11.391 21.864 -67.746 1.00 46.72 102 ASP A CA 1
ATOM 792 C C . ASP A 1 102 ? 11.775 23.244 -67.162 1.00 46.72 102 ASP A C 1
ATOM 794 O O . ASP A 1 102 ? 10.986 24.173 -67.019 1.00 46.72 102 ASP A O 1
ATOM 798 N N . LEU A 1 103 ? 13.087 23.366 -66.899 1.00 57.97 103 LEU A N 1
ATOM 799 C CA . LEU A 1 103 ? 14.024 24.236 -67.639 1.00 57.97 103 LEU A CA 1
ATOM 800 C C . LEU A 1 103 ? 13.518 25.626 -68.096 1.00 57.97 103 LEU A C 1
ATOM 802 O O . LEU A 1 103 ? 12.894 25.740 -69.148 1.00 57.97 103 LEU A O 1
ATOM 806 N N . GLN A 1 104 ? 13.989 26.694 -67.430 1.00 50.09 104 GLN A N 1
ATOM 807 C CA . GLN A 1 104 ? 14.839 27.741 -68.043 1.00 50.09 104 GLN A CA 1
ATOM 808 C C . GLN A 1 104 ? 15.464 28.690 -67.014 1.00 50.09 104 GLN A C 1
ATOM 810 O O . GLN A 1 104 ? 14.753 29.116 -66.079 1.00 50.09 104 GLN A O 1
#

Solvent-accessible surface area (backbone atoms only — not comparable to full-atom values): 6975 Å² total; per-residue (Å²): 118,67,70,60,52,55,53,48,48,54,52,49,49,64,64,40,50,66,55,41,57,53,23,70,75,32,84,90,31,50,71,57,28,53,53,48,53,50,49,47,52,51,48,52,51,52,50,50,55,49,33,71,76,39,58,91,68,57,76,61,86,86,58,70,84,70,67,75,66,79,77,77,79,77,89,79,91,78,89,75,82,85,76,87,78,89,79,92,80,85,85,85,77,85,82,80,79,90,83,82,90,80,90,133